Protein AF-A0A9D4GVR4-F1 (afdb_monomer_lite)

Organism: Dreissena polymorpha (NCBI:txid45954)

Secondary structure (DSSP, 8-state):
----EEEESSHHHHHHHHHHHHHHHHHTT----GGGEEEEEEETTEEESSS--EETTEEPPBTTTS-EEETTEEE-TTT----S--S-EEEEE---

Radius of gyration: 13.07 Å; chains: 1; bounding box: 30×21×36 Å

Structure (mmCIF, N/CA/C/O backbone):
data_AF-A0A9D4GVR4-F1
#
_entry.id   AF-A0A9D4GVR4-F1
#
loop_
_atom_site.group_PDB
_atom_site.id
_atom_site.type_symbol
_atom_site.label_atom_id
_atom_site.label_alt_id
_atom_site.label_comp_id
_atom_site.label_asym_id
_atom_site.label_entit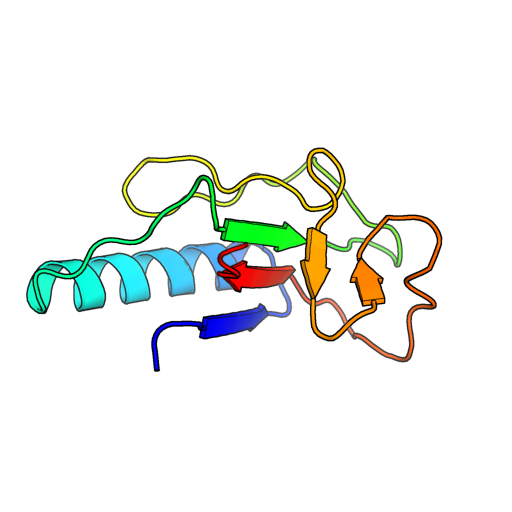y_id
_atom_site.label_seq_id
_atom_site.pdbx_PDB_ins_code
_atom_site.Cartn_x
_atom_site.Cartn_y
_atom_site.Cartn_z
_atom_site.occupancy
_atom_site.B_iso_or_equiv
_atom_site.auth_seq_id
_atom_site.auth_comp_id
_atom_site.auth_asym_id
_atom_site.auth_atom_id
_atom_site.pdbx_PDB_model_num
ATOM 1 N N . MET A 1 1 ? -18.633 10.017 -1.111 1.00 63.03 1 MET A N 1
ATOM 2 C CA . MET A 1 1 ? -17.425 9.919 -1.960 1.00 63.03 1 MET A CA 1
ATOM 3 C C . MET A 1 1 ? -16.460 9.087 -1.156 1.00 63.03 1 MET A C 1
ATOM 5 O O . MET A 1 1 ? -16.077 9.531 -0.082 1.00 63.03 1 MET A O 1
ATOM 9 N N . ASP A 1 2 ? -16.151 7.878 -1.627 1.00 82.69 2 ASP A N 1
ATOM 10 C CA . ASP A 1 2 ? -15.634 6.818 -0.745 1.00 82.69 2 ASP A CA 1
ATOM 11 C C . ASP A 1 2 ? -14.289 6.237 -1.225 1.00 82.69 2 ASP A C 1
ATOM 13 O O . ASP A 1 2 ? -13.693 5.412 -0.532 1.00 82.69 2 ASP A O 1
ATOM 17 N N . ASP A 1 3 ? -13.808 6.648 -2.405 1.00 80.56 3 ASP A N 1
ATOM 18 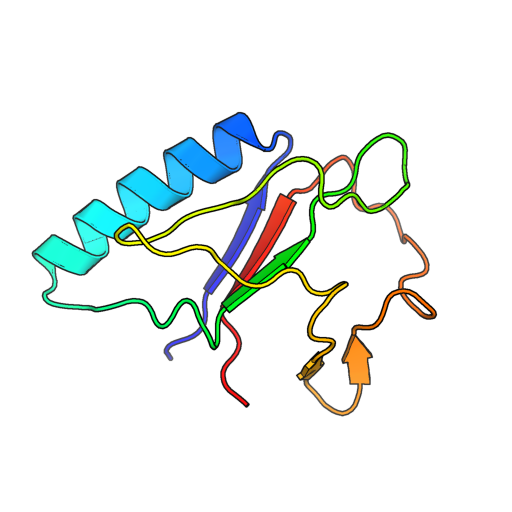C CA . ASP A 1 3 ? -12.570 6.149 -3.009 1.00 80.56 3 ASP A CA 1
ATOM 19 C C . ASP A 1 3 ? -11.397 7.111 -2.772 1.00 80.56 3 ASP A C 1
ATOM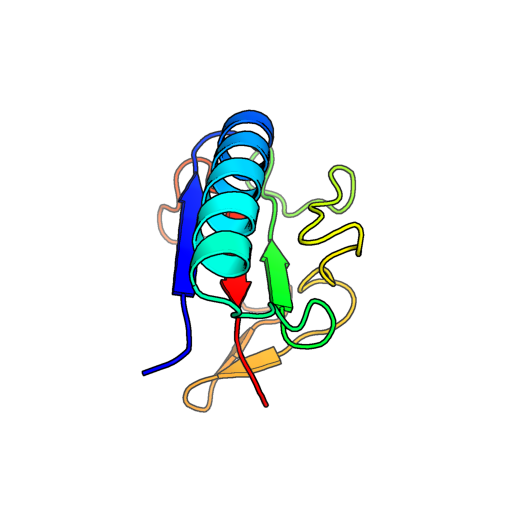 21 O O . ASP A 1 3 ? -11.520 8.331 -2.906 1.00 80.56 3 ASP A O 1
ATOM 25 N N . LEU A 1 4 ? -10.222 6.545 -2.481 1.00 84.88 4 LEU A N 1
ATOM 26 C CA . LEU A 1 4 ? -8.971 7.278 -2.283 1.00 84.88 4 LEU A CA 1
ATOM 27 C C . LEU A 1 4 ? -7.863 6.686 -3.163 1.00 84.88 4 LEU A C 1
ATOM 29 O O . LEU A 1 4 ? -7.679 5.468 -3.239 1.00 84.88 4 LEU A O 1
ATOM 33 N N . THR A 1 5 ? -7.090 7.563 -3.812 1.00 85.88 5 THR A N 1
ATOM 34 C CA . THR A 1 5 ? -5.871 7.193 -4.543 1.00 85.88 5 THR A CA 1
ATOM 35 C C . THR A 1 5 ? -4.650 7.780 -3.851 1.00 85.88 5 THR A C 1
ATOM 37 O O . THR A 1 5 ? -4.459 8.993 -3.844 1.00 85.88 5 THR A O 1
ATOM 40 N N . LEU A 1 6 ? -3.781 6.915 -3.334 1.00 86.00 6 LEU A N 1
ATOM 41 C CA . LEU A 1 6 ? -2.492 7.298 -2.767 1.00 86.00 6 LEU A CA 1
ATOM 42 C C . LEU A 1 6 ? -1.378 6.996 -3.768 1.00 86.00 6 LEU A C 1
ATOM 44 O O . LEU A 1 6 ? -1.358 5.924 -4.367 1.00 86.00 6 LEU A O 1
ATOM 48 N N . THR A 1 7 ? -0.444 7.930 -3.947 1.00 86.25 7 THR A N 1
ATOM 49 C CA . THR A 1 7 ? 0.717 7.759 -4.830 1.00 86.25 7 THR A CA 1
ATOM 50 C C . THR A 1 7 ? 1.984 8.240 -4.124 1.00 86.25 7 THR A C 1
ATOM 52 O O . THR A 1 7 ? 2.052 9.400 -3.721 1.00 86.25 7 THR A O 1
ATOM 55 N N . LYS A 1 8 ? 2.984 7.364 -3.939 1.00 89.44 8 LYS A N 1
ATOM 56 C CA . LYS A 1 8 ? 4.234 7.700 -3.220 1.00 89.44 8 LYS A CA 1
ATOM 57 C C . LYS A 1 8 ? 5.501 7.179 -3.870 1.00 89.44 8 LYS A C 1
ATOM 59 O O . LYS A 1 8 ? 5.510 6.070 -4.394 1.00 89.44 8 LYS A O 1
ATOM 64 N N . LYS A 1 9 ? 6.588 7.946 -3.713 1.00 86.69 9 LYS A N 1
ATOM 65 C CA . LYS A 1 9 ? 7.910 7.652 -4.285 1.00 86.69 9 LYS A CA 1
ATOM 66 C C . LYS A 1 9 ? 8.467 6.297 -3.898 1.00 86.69 9 LYS A C 1
ATOM 68 O O . LYS A 1 9 ? 8.997 5.572 -4.735 1.00 86.69 9 LYS A O 1
ATOM 73 N N . THR A 1 10 ? 8.291 5.927 -2.639 1.00 86.12 10 THR A N 1
ATOM 74 C CA . THR A 1 10 ? 8.793 4.663 -2.112 1.00 86.12 10 THR A CA 1
ATOM 75 C C . THR A 1 10 ? 7.668 3.848 -1.490 1.00 86.12 10 THR A C 1
ATOM 77 O O . THR A 1 10 ? 6.693 4.390 -0.966 1.00 86.12 10 THR A O 1
ATOM 80 N N . HIS A 1 11 ? 7.818 2.523 -1.522 1.00 84.31 11 HIS A N 1
ATOM 81 C CA . HIS A 1 11 ? 6.888 1.613 -0.853 1.00 84.31 11 HIS A CA 1
ATOM 82 C C . HIS A 1 11 ? 6.882 1.831 0.672 1.00 84.31 11 HIS A C 1
ATOM 84 O O . HIS A 1 11 ? 5.852 1.654 1.310 1.00 84.31 11 HIS A O 1
ATOM 90 N N . ILE A 1 12 ? 8.012 2.267 1.246 1.00 88.56 12 ILE A N 1
ATOM 91 C CA . ILE A 1 12 ? 8.138 2.605 2.671 1.00 88.56 12 ILE A CA 1
ATOM 92 C C . ILE A 1 12 ? 7.221 3.782 3.007 1.00 88.56 12 ILE A C 1
ATOM 94 O O . ILE A 1 12 ? 6.385 3.669 3.895 1.00 88.56 12 ILE A O 1
ATOM 98 N N . GLN A 1 13 ? 7.306 4.882 2.253 1.00 90.44 13 GLN A N 1
ATOM 99 C CA . GLN A 1 13 ? 6.426 6.039 2.450 1.00 90.44 13 GLN A CA 1
ATOM 100 C C . GLN A 1 13 ? 4.950 5.685 2.250 1.00 90.44 13 GLN A C 1
ATOM 102 O O . GLN A 1 13 ? 4.093 6.204 2.960 1.00 90.44 13 GLN A O 1
ATOM 107 N N . ALA A 1 14 ? 4.648 4.802 1.292 1.00 90.25 14 ALA A N 1
ATOM 108 C CA . ALA A 1 14 ? 3.290 4.315 1.084 1.00 90.25 14 ALA A CA 1
ATOM 109 C C . ALA A 1 14 ? 2.766 3.552 2.309 1.00 90.25 14 ALA A C 1
ATOM 111 O O . ALA A 1 14 ? 1.642 3.803 2.727 1.00 90.25 14 ALA A O 1
ATOM 112 N N . ARG A 1 15 ? 3.583 2.679 2.916 1.00 90.69 15 ARG A N 1
ATOM 113 C CA . ARG A 1 15 ? 3.219 1.955 4.145 1.00 90.69 15 ARG A CA 1
ATOM 114 C C . ARG A 1 15 ? 2.973 2.897 5.315 1.00 90.69 15 ARG A C 1
ATOM 116 O O . ARG A 1 15 ? 1.920 2.808 5.924 1.00 90.69 15 ARG A O 1
ATOM 123 N N . TRP A 1 16 ? 3.887 3.834 5.563 1.00 93.44 16 TRP A N 1
ATOM 124 C CA . TRP A 1 16 ? 3.713 4.836 6.618 1.00 93.44 16 TRP A CA 1
ATOM 125 C C . TRP A 1 16 ? 2.414 5.626 6.451 1.00 93.44 16 TRP A C 1
ATOM 127 O O . TRP A 1 16 ? 1.660 5.794 7.403 1.00 93.44 16 TRP A O 1
ATOM 137 N N . MET A 1 17 ? 2.106 6.065 5.227 1.00 93.00 17 MET A N 1
ATOM 138 C CA . MET A 1 17 ? 0.839 6.748 4.972 1.00 93.00 17 MET A CA 1
ATOM 139 C C . MET A 1 17 ? -0.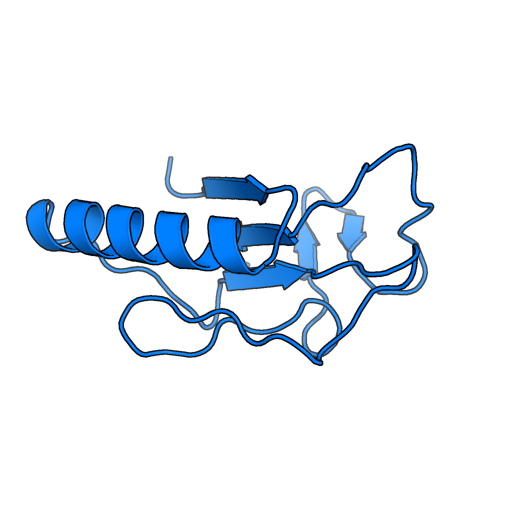387 5.851 5.141 1.00 93.00 17 MET A C 1
ATOM 141 O O . MET A 1 17 ? -1.408 6.345 5.605 1.00 93.00 17 MET A O 1
ATOM 145 N N . LEU A 1 18 ? -0.312 4.568 4.782 1.00 91.56 18 LEU A N 1
ATOM 146 C CA . LEU A 1 18 ? -1.407 3.630 5.032 1.00 91.56 18 LEU A CA 1
ATOM 147 C C . LEU A 1 18 ? -1.648 3.440 6.532 1.00 91.56 18 LEU A C 1
ATOM 149 O O . LEU A 1 18 ? -2.804 3.418 6.928 1.00 91.56 18 LEU A O 1
ATOM 153 N N . SER A 1 19 ? -0.598 3.401 7.357 1.00 91.69 19 SER A N 1
ATOM 154 C CA . SER A 1 19 ? -0.731 3.320 8.817 1.00 91.69 19 SER A CA 1
ATOM 155 C C . SER A 1 19 ? -1.429 4.548 9.409 1.00 91.69 19 SER A C 1
ATOM 157 O O . SER A 1 19 ? -2.348 4.405 10.207 1.00 91.69 19 SER A O 1
ATOM 159 N N . VAL A 1 20 ? -1.066 5.757 8.967 1.00 94.19 20 VAL A N 1
ATOM 160 C CA . VAL A 1 20 ? -1.736 6.994 9.417 1.00 94.19 20 VAL A CA 1
ATOM 161 C C . VAL A 1 20 ? -3.195 7.047 8.947 1.00 94.19 20 VAL A C 1
ATOM 163 O O . VAL A 1 20 ? -4.080 7.458 9.693 1.00 94.19 20 VAL A O 1
ATOM 166 N N . LEU A 1 21 ? -3.472 6.616 7.711 1.00 91.94 21 LEU A N 1
ATOM 167 C CA . LEU A 1 21 ? -4.841 6.545 7.186 1.00 91.94 21 LEU A CA 1
ATOM 168 C C . LEU A 1 21 ? -5.689 5.505 7.919 1.00 91.94 21 LEU A C 1
ATOM 170 O O . LEU A 1 21 ? -6.878 5.724 8.126 1.00 91.94 21 LEU A O 1
ATOM 174 N N . GLU A 1 22 ? -5.095 4.377 8.291 1.00 91.88 22 GLU A N 1
ATOM 175 C CA . GLU A 1 22 ? -5.729 3.336 9.092 1.00 91.88 22 GLU A CA 1
ATOM 176 C C . GLU A 1 22 ? -6.109 3.845 10.479 1.00 91.88 22 GLU A C 1
ATOM 178 O O . GLU A 1 22 ? -7.237 3.611 10.916 1.00 91.88 22 GLU A O 1
ATOM 183 N N . GLU A 1 23 ? -5.217 4.586 11.136 1.00 92.94 23 GLU A N 1
ATOM 184 C CA . GLU A 1 23 ? -5.518 5.239 12.403 1.00 92.94 23 GLU A CA 1
ATOM 185 C C . GLU A 1 23 ? -6.687 6.216 12.226 1.00 92.94 23 GLU A C 1
ATOM 187 O O . GLU A 1 23 ? -7.733 6.032 12.844 1.00 92.94 23 GLU A O 1
ATOM 192 N N . ALA A 1 24 ? -6.580 7.178 11.307 1.00 92.56 24 ALA A N 1
ATOM 193 C CA . ALA A 1 24 ? -7.632 8.167 11.065 1.00 92.56 24 ALA A CA 1
ATOM 194 C C . ALA A 1 24 ? -8.994 7.530 10.724 1.00 92.56 24 ALA A C 1
ATOM 196 O O . ALA A 1 24 ? -10.028 7.972 11.225 1.00 92.56 24 ALA A O 1
ATOM 197 N N . ALA A 1 25 ? -9.000 6.470 9.909 1.00 90.69 25 ALA A N 1
ATOM 198 C CA . ALA A 1 25 ? -10.209 5.713 9.595 1.00 90.69 25 ALA A CA 1
ATOM 199 C C . ALA A 1 25 ? -10.775 5.007 10.833 1.00 90.69 25 ALA A C 1
ATOM 201 O O . ALA A 1 25 ? -11.982 5.002 11.042 1.00 90.69 25 ALA A O 1
ATOM 202 N N . THR A 1 26 ? -9.922 4.444 11.686 1.00 90.62 26 THR A N 1
ATOM 203 C CA . THR A 1 26 ? -10.356 3.796 12.930 1.00 90.62 26 THR A CA 1
ATOM 204 C C . THR A 1 26 ? -10.981 4.808 13.891 1.00 90.62 26 THR A C 1
ATOM 206 O O . THR A 1 26 ? -12.063 4.554 14.422 1.00 90.62 26 THR A O 1
ATOM 209 N N . TRP A 1 27 ? -10.369 5.987 14.045 1.00 94.62 27 TRP A N 1
ATOM 210 C CA . TRP A 1 27 ? -10.915 7.093 14.841 1.00 94.62 27 TRP A CA 1
ATOM 211 C C . TRP A 1 27 ? -12.297 7.537 14.347 1.00 94.62 27 TRP A C 1
ATOM 213 O O . TRP A 1 27 ? -13.198 7.773 15.152 1.00 94.62 27 TRP A O 1
ATOM 223 N N . SER A 1 28 ? -12.507 7.586 13.029 1.00 93.00 28 SER A N 1
ATOM 224 C CA . SER A 1 28 ? -13.806 7.917 12.432 1.00 93.00 28 SER A CA 1
ATOM 225 C C . SER A 1 28 ? -14.786 6.738 12.355 1.00 93.00 28 SER A C 1
ATOM 227 O O . SER A 1 28 ? -15.868 6.880 11.783 1.00 93.00 28 SER A O 1
ATOM 229 N N . ARG A 1 29 ? -14.443 5.574 12.934 1.00 92.44 29 ARG A N 1
ATOM 230 C CA . ARG A 1 29 ? -15.208 4.313 12.849 1.00 92.44 29 ARG A CA 1
ATOM 231 C C . ARG A 1 29 ? -15.438 3.829 11.406 1.00 92.44 29 ARG A C 1
ATOM 233 O O . ARG A 1 29 ? -16.407 3.127 11.119 1.00 92.44 29 ARG A O 1
ATOM 240 N N . MET A 1 30 ? -14.543 4.188 10.492 1.00 91.56 30 MET A N 1
ATOM 241 C CA . MET A 1 30 ? -14.511 3.733 9.105 1.00 91.56 30 MET A CA 1
ATOM 242 C C . MET A 1 30 ? -13.634 2.487 8.938 1.00 91.56 30 MET A C 1
ATOM 244 O O . MET A 1 30 ? -12.650 2.268 9.645 1.00 91.56 30 MET A O 1
ATOM 248 N N . ARG A 1 31 ? -13.968 1.665 7.937 1.00 88.56 31 ARG A N 1
ATOM 249 C CA . ARG A 1 31 ? -13.213 0.453 7.604 1.00 88.56 31 ARG A CA 1
ATOM 250 C C . ARG A 1 31 ? -12.855 0.411 6.130 1.00 88.56 31 ARG A C 1
ATOM 252 O O . ARG A 1 31 ? -13.728 0.538 5.266 1.00 88.56 31 ARG A O 1
ATOM 259 N N . PHE A 1 32 ? -11.583 0.171 5.842 1.00 88.62 32 PHE A N 1
ATOM 260 C CA . PHE A 1 32 ? -11.138 -0.122 4.492 1.00 88.62 32 PHE A CA 1
ATOM 261 C C . PHE A 1 32 ? -11.638 -1.507 4.067 1.00 88.62 32 PHE A C 1
ATOM 263 O O . PHE A 1 32 ? -11.904 -2.388 4.883 1.00 88.62 32 PHE A O 1
ATOM 270 N N . LYS A 1 33 ? -11.809 -1.710 2.758 1.00 88.25 33 LYS A N 1
ATOM 271 C CA . LYS A 1 33 ? -12.125 -3.026 2.185 1.00 88.25 33 LYS A CA 1
ATOM 272 C C . LYS A 1 33 ? -10.924 -3.504 1.360 1.00 88.25 33 LYS A C 1
ATOM 274 O O . LYS A 1 33 ? -10.929 -3.283 0.147 1.00 88.25 33 LYS A O 1
ATOM 279 N N . PRO A 1 34 ? -9.916 -4.156 1.971 1.00 86.44 34 PRO A N 1
ATOM 280 C CA . PRO A 1 34 ? -8.686 -4.609 1.304 1.00 86.44 34 PRO A CA 1
ATOM 281 C C . PRO A 1 34 ? -8.937 -5.415 0.022 1.00 86.44 34 PRO A C 1
ATOM 283 O O . PRO A 1 34 ? -8.279 -5.214 -0.994 1.00 86.44 34 PRO A O 1
ATOM 286 N N . ARG A 1 35 ? -9.975 -6.260 0.005 1.00 82.94 35 ARG A N 1
ATOM 287 C CA . ARG A 1 35 ? -10.369 -7.036 -1.186 1.00 82.94 35 ARG A CA 1
ATOM 288 C C . ARG A 1 35 ? -10.836 -6.174 -2.368 1.00 82.94 35 ARG A C 1
ATOM 290 O O . ARG A 1 35 ? -10.654 -6.560 -3.521 1.00 82.94 35 ARG A O 1
ATOM 297 N N . ASN A 1 36 ? -11.389 -4.996 -2.089 1.00 83.56 36 ASN A N 1
ATOM 298 C CA . ASN A 1 36 ? -11.792 -3.988 -3.081 1.00 83.56 36 ASN A CA 1
ATOM 299 C C . ASN A 1 36 ? -10.696 -2.925 -3.268 1.00 83.56 36 ASN A C 1
ATOM 301 O O . ASN A 1 36 ? -10.906 -1.859 -3.830 1.00 83.56 36 ASN A O 1
ATOM 305 N N . SER A 1 37 ? -9.515 -3.186 -2.725 1.00 84.88 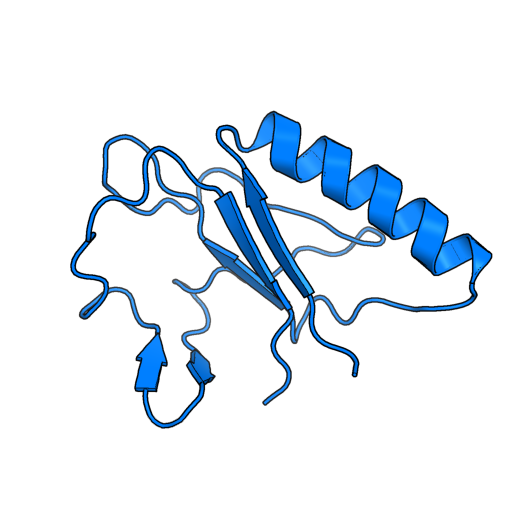37 SER A N 1
ATOM 306 C CA . SER A 1 37 ? -8.360 -2.311 -2.800 1.00 84.88 37 SER A CA 1
ATOM 307 C C . SER A 1 37 ? -7.395 -2.867 -3.823 1.00 84.88 37 SER A C 1
ATOM 309 O O . SER A 1 37 ? -7.276 -4.084 -3.982 1.00 84.88 37 SER A O 1
ATOM 311 N N . ARG A 1 38 ? -6.695 -1.988 -4.531 1.00 86.94 38 ARG A N 1
ATOM 312 C CA . ARG A 1 38 ? -5.710 -2.379 -5.528 1.00 86.94 38 ARG A CA 1
ATOM 313 C C . ARG A 1 38 ? -4.404 -1.636 -5.321 1.00 86.94 38 ARG A C 1
ATOM 315 O O . ARG A 1 38 ? -4.374 -0.410 -5.262 1.00 86.94 38 ARG A O 1
ATOM 322 N N . ALA A 1 39 ? -3.316 -2.388 -5.229 1.00 87.19 39 ALA A N 1
ATOM 323 C CA . ALA A 1 39 ? -1.969 -1.849 -5.134 1.00 87.19 39 ALA A CA 1
ATOM 324 C C . ALA A 1 39 ? -1.190 -2.090 -6.428 1.00 87.19 39 ALA A C 1
ATOM 326 O O . ALA A 1 39 ? -1.271 -3.152 -7.045 1.00 87.19 39 ALA A O 1
ATOM 327 N N . LEU A 1 40 ? -0.390 -1.100 -6.809 1.00 87.06 40 LEU A N 1
ATOM 328 C CA . LEU A 1 40 ? 0.611 -1.214 -7.856 1.00 87.06 40 LEU A CA 1
ATOM 329 C C . LEU A 1 40 ? 1.925 -0.645 -7.341 1.00 87.06 40 LEU A C 1
ATOM 331 O O . LEU A 1 40 ? 2.016 0.544 -7.036 1.00 87.06 40 LEU A O 1
ATOM 335 N N . VAL A 1 41 ? 2.947 -1.492 -7.274 1.00 86.06 41 VAL A N 1
ATOM 336 C CA . VAL A 1 41 ? 4.310 -1.081 -6.938 1.00 86.06 41 VAL A CA 1
ATOM 337 C C . VAL A 1 41 ? 5.158 -1.194 -8.192 1.00 86.06 41 VAL A C 1
ATOM 339 O O . VAL A 1 41 ? 5.189 -2.246 -8.824 1.00 86.06 41 VAL A O 1
ATOM 342 N N . ILE A 1 42 ? 5.853 -0.116 -8.550 1.00 86.56 42 ILE A N 1
ATOM 343 C CA . ILE A 1 42 ? 6.728 -0.058 -9.725 1.00 86.56 42 ILE A CA 1
ATOM 344 C C . ILE A 1 42 ? 8.165 0.141 -9.253 1.00 86.56 42 ILE A C 1
ATOM 346 O O . ILE A 1 42 ? 8.457 1.055 -8.481 1.00 86.56 42 ILE A O 1
ATOM 350 N N . ARG A 1 43 ? 9.081 -0.700 -9.735 1.00 84.44 43 ARG A N 1
ATOM 351 C CA . ARG A 1 43 ? 10.518 -0.614 -9.473 1.00 84.44 43 ARG A CA 1
ATOM 352 C C . ARG A 1 43 ? 11.277 -0.721 -10.791 1.00 84.44 43 ARG A C 1
ATOM 354 O O . ARG A 1 43 ? 11.083 -1.674 -11.533 1.00 84.44 43 ARG A O 1
ATOM 361 N N . LYS A 1 44 ? 12.167 0.241 -11.067 1.00 85.50 44 LYS A N 1
ATOM 362 C CA . LYS A 1 44 ? 12.938 0.313 -12.329 1.00 85.50 44 LYS A CA 1
ATOM 363 C C . LYS A 1 44 ? 12.042 0.241 -13.581 1.00 85.50 44 LYS A C 1
ATOM 365 O O . LYS A 1 44 ?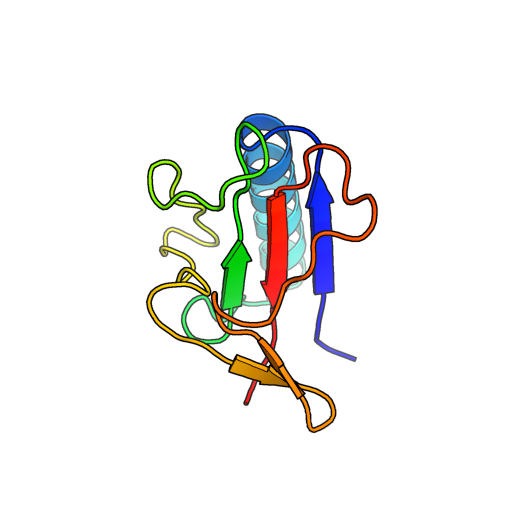 12.336 -0.488 -14.517 1.00 85.50 44 LYS A O 1
ATOM 370 N N . GLY A 1 45 ? 10.908 0.945 -13.554 1.00 81.81 45 GLY A N 1
ATOM 371 C CA . GLY A 1 45 ? 9.943 0.953 -14.660 1.00 81.81 45 GLY A CA 1
ATOM 372 C C . GLY A 1 45 ? 9.158 -0.348 -14.839 1.00 81.81 45 GLY A C 1
ATOM 373 O O . GLY A 1 45 ? 8.314 -0.414 -15.718 1.00 81.81 45 GLY A O 1
ATOM 374 N N . GLN A 1 46 ? 9.385 -1.362 -14.002 1.00 80.81 46 GLN A N 1
ATOM 375 C CA . GLN A 1 46 ? 8.657 -2.622 -14.059 1.00 80.81 46 GLN A CA 1
ATOM 376 C C . GLN A 1 46 ? 7.767 -2.769 -12.827 1.00 80.81 46 GLN A C 1
ATOM 378 O O . GLN A 1 46 ? 8.207 -2.501 -11.702 1.00 80.81 46 GLN A O 1
ATOM 383 N N . PRO A 1 47 ? 6.504 -3.169 -12.995 1.00 83.19 47 PRO A N 1
ATOM 384 C CA . PRO A 1 47 ? 5.646 -3.434 -11.859 1.00 83.19 47 PRO A CA 1
ATOM 385 C C . PRO A 1 47 ? 6.178 -4.678 -11.109 1.00 83.19 47 PRO A C 1
ATOM 387 O O . PRO A 1 47 ? 6.792 -5.569 -11.694 1.00 83.19 47 PRO A O 1
ATOM 390 N N . THR A 1 48 ? 6.006 -4.742 -9.787 1.00 83.25 48 THR A N 1
ATOM 391 C CA . THR A 1 48 ? 6.539 -5.830 -8.953 1.00 83.25 48 THR A CA 1
ATOM 392 C C . THR A 1 48 ? 5.585 -6.241 -7.832 1.00 83.25 48 THR A C 1
ATOM 394 O O . THR A 1 48 ? 4.932 -5.394 -7.229 1.00 83.25 48 THR A O 1
ATOM 397 N N . LYS A 1 49 ? 5.556 -7.543 -7.510 1.00 83.81 49 LYS A N 1
ATOM 398 C CA . LYS A 1 49 ? 4.847 -8.120 -6.346 1.00 83.81 49 LYS A CA 1
ATOM 399 C C . LYS A 1 49 ? 5.730 -8.272 -5.107 1.00 83.81 49 LYS A C 1
ATOM 401 O O . LYS A 1 49 ? 5.287 -8.781 -4.090 1.00 83.81 49 LYS A O 1
ATOM 406 N N . LYS A 1 50 ? 6.998 -7.853 -5.176 1.00 84.00 50 LYS A N 1
ATOM 407 C CA . LYS A 1 50 ? 7.954 -8.047 -4.071 1.00 84.00 50 LYS A CA 1
ATOM 408 C C . LYS A 1 50 ? 7.577 -7.288 -2.795 1.00 84.00 50 LYS A C 1
ATOM 410 O O . LYS A 1 50 ? 8.082 -7.618 -1.729 1.00 84.00 50 LYS A O 1
ATOM 415 N N . PHE A 1 51 ? 6.728 -6.267 -2.897 1.00 84.94 51 PHE A N 1
ATOM 416 C CA . PHE A 1 51 ? 6.319 -5.443 -1.766 1.00 84.94 51 PHE A CA 1
ATOM 417 C C . PHE A 1 51 ? 4.807 -5.512 -1.596 1.00 84.94 51 PHE A C 1
ATOM 419 O O . PHE A 1 51 ? 4.068 -4.905 -2.369 1.00 84.94 51 PHE A O 1
ATOM 426 N N . ASN A 1 52 ? 4.371 -6.213 -0.555 1.00 86.81 52 ASN A N 1
ATOM 427 C CA . ASN A 1 52 ? 2.968 -6.244 -0.163 1.00 86.81 52 ASN A CA 1
ATOM 428 C C . ASN A 1 52 ? 2.635 -4.998 0.666 1.00 86.81 52 ASN A C 1
ATOM 430 O O . ASN A 1 52 ? 3.425 -4.581 1.526 1.00 86.81 52 ASN A O 1
ATOM 434 N N . LEU A 1 53 ? 1.486 -4.392 0.376 1.00 88.06 53 LEU A N 1
ATOM 435 C CA . LEU A 1 53 ? 0.919 -3.290 1.147 1.00 88.06 53 LEU A CA 1
ATOM 436 C C . LEU A 1 53 ? -0.251 -3.834 1.957 1.00 88.06 53 LEU A C 1
ATOM 438 O O . LEU A 1 53 ? -1.074 -4.575 1.428 1.00 88.06 53 LEU A O 1
ATOM 442 N N . THR A 1 54 ? -0.320 -3.450 3.221 1.00 90.38 54 THR A N 1
ATOM 443 C CA . THR A 1 54 ? -1.377 -3.865 4.141 1.00 90.38 54 THR A CA 1
ATOM 444 C C . THR A 1 54 ? -2.165 -2.650 4.606 1.00 90.38 54 THR A C 1
ATOM 446 O O . THR A 1 54 ? -1.631 -1.540 4.645 1.00 90.38 54 THR A O 1
ATOM 449 N N . VAL A 1 55 ? -3.432 -2.857 4.943 1.00 89.38 55 VAL A N 1
ATOM 450 C CA . VAL A 1 55 ? -4.289 -1.863 5.592 1.00 89.38 55 VAL A CA 1
ATOM 451 C C . VAL A 1 55 ? -5.211 -2.591 6.560 1.00 89.38 55 VAL A C 1
ATOM 453 O O . VAL A 1 55 ? -5.824 -3.583 6.172 1.00 89.38 55 VAL A O 1
ATOM 456 N N . GLN A 1 56 ? -5.302 -2.131 7.808 1.00 86.06 56 GLN A N 1
ATOM 457 C CA . GLN A 1 56 ? -6.133 -2.776 8.837 1.00 86.06 56 GLN A CA 1
ATOM 458 C C . GLN A 1 56 ? -5.777 -4.253 9.054 1.00 86.06 56 GLN A C 1
ATOM 460 O O . GLN A 1 56 ? -6.651 -5.103 9.184 1.00 86.06 56 GLN A O 1
ATOM 465 N N . GLY A 1 57 ? -4.476 -4.564 9.043 1.00 85.31 57 GLY A N 1
ATOM 466 C CA . GLY A 1 57 ? -3.945 -5.925 9.205 1.00 85.31 57 GLY A CA 1
ATOM 467 C C . GLY A 1 57 ? -4.051 -6.831 7.969 1.00 85.31 57 GLY A C 1
ATOM 468 O O . GLY A 1 57 ? -3.352 -7.838 7.894 1.00 85.31 57 GLY A O 1
ATOM 469 N N . ASP A 1 58 ? -4.838 -6.449 6.964 1.00 89.31 58 ASP A N 1
ATOM 470 C CA . ASP A 1 58 ? -5.104 -7.259 5.776 1.00 89.31 58 ASP A CA 1
ATOM 471 C C . ASP A 1 58 ? -4.255 -6.837 4.570 1.00 89.31 58 ASP A C 1
ATOM 473 O O . ASP A 1 58 ? -3.952 -5.659 4.360 1.00 89.31 58 ASP A O 1
ATOM 477 N N . ASN A 1 59 ? -3.902 -7.803 3.717 1.00 90.62 59 ASN A N 1
ATOM 478 C CA . ASN A 1 59 ? -3.140 -7.550 2.494 1.00 90.62 59 ASN A CA 1
ATOM 479 C C . ASN A 1 59 ? -4.027 -6.958 1.384 1.00 90.62 59 ASN A C 1
ATOM 481 O O . ASN A 1 59 ? -5.098 -7.477 1.066 1.00 90.62 59 ASN A O 1
ATOM 485 N N . ILE A 1 60 ? -3.547 -5.889 0.750 1.00 90.00 60 ILE A N 1
ATOM 486 C CA . ILE A 1 60 ? -4.182 -5.277 -0.414 1.00 90.00 60 ILE A CA 1
ATOM 487 C C . ILE A 1 60 ? -3.825 -6.084 -1.663 1.00 90.00 60 ILE A C 1
ATOM 489 O O . ILE A 1 60 ? -2.652 -6.270 -1.989 1.00 90.00 60 ILE A O 1
ATOM 493 N N . SER A 1 61 ? -4.839 -6.501 -2.423 1.00 87.44 61 SER A N 1
ATOM 494 C CA . SER A 1 61 ? -4.624 -7.244 -3.666 1.00 87.44 61 SER A CA 1
ATOM 495 C C . SER A 1 61 ? -3.814 -6.427 -4.680 1.00 87.44 61 SER A C 1
ATOM 497 O O . SER A 1 61 ? -4.096 -5.254 -4.943 1.00 87.44 61 SER A O 1
ATOM 499 N N . SER A 1 62 ? -2.814 -7.055 -5.295 1.00 86.19 62 SER A N 1
ATOM 500 C CA . SER A 1 62 ? -2.060 -6.438 -6.386 1.00 86.19 62 SER A CA 1
ATOM 501 C C . SER A 1 62 ? -2.911 -6.365 -7.654 1.00 86.19 62 SER A C 1
ATOM 503 O O . SER A 1 62 ? -3.629 -7.311 -7.983 1.00 86.19 62 SER A O 1
ATOM 505 N N . ILE A 1 63 ? -2.773 -5.280 -8.423 1.00 84.44 63 ILE A N 1
ATOM 506 C CA . ILE A 1 63 ? -3.387 -5.155 -9.761 1.00 84.44 63 ILE A CA 1
ATOM 507 C C . ILE A 1 63 ? -2.941 -6.290 -10.692 1.00 84.44 63 ILE A C 1
ATOM 509 O O . ILE A 1 63 ? -3.673 -6.684 -11.591 1.00 84.44 63 ILE A O 1
ATOM 513 N N . MET A 1 64 ? -1.751 -6.843 -10.463 1.00 80.06 64 MET A N 1
ATOM 514 C CA . MET A 1 64 ? -1.242 -7.955 -11.260 1.00 80.06 64 MET A CA 1
ATOM 515 C C . MET A 1 64 ? -1.985 -9.276 -11.051 1.00 80.06 64 MET A C 1
ATOM 517 O O . MET A 1 64 ? -1.974 -10.108 -11.948 1.00 80.06 64 MET A O 1
ATOM 521 N N . ASP A 1 65 ? -2.529 -9.508 -9.855 1.00 80.62 65 ASP A N 1
ATOM 522 C CA . ASP A 1 65 ? -3.248 -10.745 -9.515 1.00 80.62 65 ASP A CA 1
ATOM 523 C C . ASP A 1 65 ? -4.742 -10.603 -9.773 1.00 80.62 65 ASP A C 1
ATOM 525 O O . ASP A 1 65 ? -5.437 -11.559 -10.098 1.00 80.62 65 ASP A O 1
ATOM 529 N N . SER A 1 66 ? -5.255 -9.391 -9.594 1.00 82.00 66 SER A N 1
ATOM 530 C CA . SER A 1 66 ? -6.666 -9.086 -9.762 1.00 82.00 66 SER A CA 1
ATOM 531 C C . SER A 1 66 ? -6.786 -7.788 -10.547 1.00 82.00 66 SER A C 1
ATOM 533 O O . SER A 1 66 ? -6.911 -6.716 -9.938 1.00 82.00 66 SER A O 1
ATOM 535 N N . PRO A 1 67 ? -6.732 -7.872 -11.887 1.00 81.12 67 PRO A N 1
ATOM 536 C CA . PRO A 1 67 ? -6.937 -6.720 -12.744 1.00 81.12 67 PRO A CA 1
ATOM 537 C C . PRO A 1 67 ? -8.314 -6.102 -12.489 1.00 81.12 67 PRO A C 1
ATOM 539 O O . PRO A 1 67 ? -9.225 -6.756 -11.970 1.00 81.12 67 PRO A O 1
ATOM 542 N N . ILE A 1 68 ? -8.461 -4.814 -12.784 1.00 80.38 68 ILE A N 1
ATOM 543 C CA . ILE A 1 68 ? -9.674 -4.070 -12.434 1.00 80.38 68 ILE A CA 1
ATOM 544 C C . ILE A 1 68 ? -10.140 -3.195 -13.589 1.00 80.38 68 ILE A C 1
ATOM 546 O O . ILE A 1 68 ? -9.342 -2.524 -14.244 1.00 80.38 68 ILE A O 1
ATOM 550 N N . LYS A 1 69 ? -11.454 -3.165 -13.815 1.00 79.44 69 LYS A N 1
ATOM 551 C CA . LYS A 1 69 ? -12.085 -2.260 -14.772 1.00 79.44 69 LYS A CA 1
ATOM 552 C C . LYS A 1 69 ? -12.520 -0.987 -14.057 1.00 79.44 69 LYS A C 1
ATOM 554 O O . LYS A 1 69 ? -13.318 -1.045 -13.128 1.00 79.44 69 LYS A O 1
ATOM 559 N N . CYS A 1 70 ? -12.035 0.169 -14.501 1.00 67.94 70 CYS A N 1
ATOM 560 C CA . CYS A 1 70 ? -12.468 1.466 -13.978 1.00 67.94 70 CYS A CA 1
ATOM 561 C C . CYS A 1 70 ? -12.673 2.466 -15.109 1.00 67.94 70 CYS A C 1
ATOM 563 O O . CYS A 1 70 ? -11.830 2.586 -15.998 1.00 67.94 70 CYS A O 1
ATOM 565 N N . LEU A 1 71 ? -13.783 3.209 -15.061 1.00 67.69 71 LEU A N 1
ATOM 566 C CA . LEU A 1 71 ? -14.137 4.210 -16.078 1.00 67.69 71 LEU A CA 1
ATOM 567 C C . LEU A 1 71 ? -14.102 3.632 -17.507 1.00 67.69 71 LEU A C 1
ATOM 569 O O . LEU A 1 71 ? -13.542 4.227 -18.425 1.00 67.69 71 LEU A O 1
ATOM 573 N N . GLY A 1 72 ? -14.620 2.410 -17.670 1.00 73.69 72 GLY A N 1
ATOM 574 C CA . GLY A 1 72 ? -14.646 1.702 -18.953 1.00 73.69 72 GLY A CA 1
ATOM 575 C C . GLY A 1 72 ? -13.302 1.126 -19.419 1.00 73.69 72 GLY A C 1
ATOM 576 O O . GLY A 1 72 ? -13.283 0.416 -20.420 1.00 73.69 72 GLY A O 1
ATOM 577 N N . LYS A 1 73 ? -12.198 1.365 -18.699 1.00 77.00 73 LYS A N 1
ATOM 578 C CA . LYS A 1 73 ? -10.852 0.897 -19.060 1.00 77.00 73 LYS A CA 1
ATOM 579 C C . LYS A 1 73 ? -10.391 -0.230 -18.142 1.00 77.00 73 LYS A C 1
ATOM 581 O O . LYS A 1 73 ? -10.569 -0.150 -16.927 1.00 77.00 73 LYS A O 1
ATOM 586 N N . TRP A 1 74 ? -9.778 -1.253 -18.725 1.00 75.00 74 TRP A N 1
ATOM 587 C CA . TRP A 1 74 ? -9.105 -2.318 -17.987 1.00 75.00 74 TRP A CA 1
ATOM 588 C C . TRP A 1 74 ? -7.716 -1.856 -17.551 1.00 75.00 74 TRP A C 1
ATOM 590 O O . TRP A 1 74 ? -6.929 -1.353 -18.357 1.00 75.00 74 TRP A O 1
ATOM 600 N N . TYR A 1 75 ? -7.437 -1.980 -16.259 1.00 72.81 75 TYR A N 1
ATOM 601 C CA . TYR A 1 75 ? -6.135 -1.707 -15.672 1.00 72.81 75 TYR A CA 1
ATOM 602 C C . TYR A 1 75 ? -5.457 -3.036 -15.389 1.00 72.81 75 TYR A C 1
ATOM 604 O O . TYR A 1 75 ? -5.514 -3.564 -14.278 1.00 72.81 75 TYR A O 1
ATOM 612 N N . ASP A 1 76 ? -4.798 -3.527 -16.430 1.00 70.88 76 ASP A N 1
ATOM 613 C CA . ASP A 1 76 ? -4.098 -4.801 -16.456 1.00 70.88 76 ASP A CA 1
ATOM 614 C C . ASP A 1 76 ? -2.643 -4.530 -16.882 1.00 70.88 76 ASP A C 1
ATOM 616 O O . ASP A 1 76 ? -2.341 -3.489 -17.479 1.00 70.88 76 ASP A O 1
ATOM 620 N N . MET A 1 77 ? -1.724 -5.462 -16.604 1.00 63.78 77 MET A N 1
ATOM 621 C CA . MET A 1 77 ? -0.294 -5.345 -16.959 1.00 63.78 77 MET A CA 1
ATOM 622 C C . MET A 1 77 ? -0.045 -4.927 -18.421 1.00 63.78 77 MET A C 1
ATOM 624 O O . MET A 1 77 ? 0.943 -4.251 -18.697 1.00 63.78 77 MET A O 1
ATOM 628 N N . LEU A 1 78 ? -0.940 -5.298 -19.343 1.00 48.53 78 LEU A N 1
ATOM 629 C CA . LEU A 1 78 ? -0.741 -5.153 -20.786 1.00 48.53 78 LEU A CA 1
ATOM 630 C C . LEU A 1 78 ? -0.816 -3.709 -21.316 1.00 48.53 78 LEU A C 1
ATOM 632 O O . LEU A 1 78 ? -0.233 -3.420 -22.355 1.00 48.53 78 LEU A O 1
ATOM 636 N N . HIS A 1 79 ? -1.527 -2.801 -20.637 1.00 43.94 79 HIS A N 1
ATOM 637 C CA . HIS A 1 79 ? -1.870 -1.482 -21.200 1.00 43.94 79 HIS A CA 1
ATOM 638 C C . HIS A 1 79 ? -1.402 -0.280 -20.378 1.00 43.94 79 HIS A C 1
ATOM 640 O O . HIS A 1 79 ? -1.660 0.867 -20.753 1.00 43.94 79 HIS A O 1
ATOM 646 N N . SER A 1 80 ? -0.651 -0.495 -19.297 1.00 41.50 80 SER A N 1
ATOM 647 C CA . SER A 1 80 ? 0.039 0.602 -18.622 1.00 41.50 80 SER A CA 1
ATOM 648 C C . SER A 1 80 ? 1.255 1.035 -19.450 1.00 41.50 80 SER A C 1
ATOM 650 O O . SER A 1 80 ? 2.392 0.789 -19.054 1.00 41.50 80 SER A O 1
ATOM 652 N N . LYS A 1 81 ? 1.051 1.717 -20.590 1.00 38.94 81 LYS A N 1
ATOM 653 C CA . LYS A 1 81 ? 2.096 2.596 -21.132 1.00 38.94 81 LYS A CA 1
ATOM 654 C C . LYS A 1 81 ? 2.416 3.603 -20.031 1.00 38.94 81 LYS A C 1
ATOM 656 O O . LYS A 1 81 ? 1.571 4.407 -19.641 1.00 38.94 81 LYS A O 1
ATOM 661 N N . ILE A 1 82 ? 3.619 3.477 -19.479 1.00 47.66 82 ILE A N 1
ATOM 662 C CA . ILE A 1 82 ? 4.142 4.289 -18.384 1.00 47.66 82 ILE A CA 1
ATOM 663 C C . ILE A 1 82 ? 4.408 5.684 -18.953 1.00 47.66 82 ILE A C 1
ATOM 665 O O . ILE A 1 82 ? 5.524 6.024 -19.327 1.00 47.66 82 ILE A O 1
ATOM 669 N N . GLY A 1 83 ? 3.355 6.492 -19.061 1.00 35.69 83 GLY A N 1
ATOM 670 C CA . GLY A 1 83 ? 3.493 7.935 -19.167 1.00 35.69 83 GLY A CA 1
ATOM 671 C C . GLY A 1 83 ? 3.968 8.442 -17.814 1.00 35.69 83 GLY A C 1
ATOM 672 O O . GLY A 1 83 ? 3.178 8.478 -16.881 1.00 35.69 83 GLY A O 1
ATOM 673 N N . THR A 1 84 ? 5.266 8.725 -17.700 1.00 34.28 84 THR A N 1
ATOM 674 C CA . THR A 1 84 ? 5.920 9.533 -16.653 1.00 34.28 84 THR A CA 1
ATOM 675 C C . THR A 1 84 ? 5.299 9.428 -15.254 1.00 34.28 84 THR A C 1
ATOM 677 O O . THR A 1 84 ? 4.988 10.424 -14.610 1.00 34.28 84 THR A O 1
ATOM 680 N N . ILE A 1 85 ? 5.133 8.212 -14.737 1.00 40.53 85 ILE A N 1
ATOM 681 C CA . ILE A 1 85 ? 4.881 8.008 -13.310 1.00 40.53 85 ILE A CA 1
ATOM 682 C C . ILE A 1 85 ? 6.242 7.695 -12.692 1.00 40.53 85 ILE A C 1
ATOM 684 O O . ILE A 1 85 ? 6.662 6.544 -12.568 1.00 40.53 85 ILE A O 1
ATOM 688 N N . SER A 1 86 ? 6.972 8.774 -12.396 1.00 30.98 86 SER A N 1
ATOM 689 C CA . SER A 1 86 ? 8.175 8.748 -11.565 1.00 30.98 86 SER A CA 1
ATOM 690 C C . SER A 1 86 ? 7.815 8.003 -10.283 1.00 30.98 86 SER A C 1
ATOM 692 O O . SER A 1 86 ? 6.825 8.362 -9.651 1.00 30.98 86 SER A O 1
ATOM 694 N N . SER A 1 87 ? 8.540 6.905 -10.015 1.00 32.47 87 SER A N 1
ATOM 695 C CA . SER A 1 87 ? 8.480 6.038 -8.827 1.00 32.47 87 SER A CA 1
ATOM 696 C C . SER A 1 87 ? 7.197 6.226 -8.016 1.00 32.47 87 SER A C 1
ATOM 698 O O . SER A 1 87 ? 7.094 7.184 -7.266 1.00 32.47 87 SER A O 1
ATOM 700 N N . ALA A 1 88 ? 6.172 5.407 -8.196 1.00 33.25 88 ALA A N 1
ATOM 701 C CA . ALA A 1 88 ? 4.910 5.684 -7.525 1.00 33.25 88 ALA A CA 1
ATOM 702 C C . ALA A 1 88 ? 4.195 4.392 -7.156 1.00 33.25 88 ALA A C 1
ATOM 704 O O . ALA A 1 88 ? 3.694 3.672 -8.015 1.00 33.25 88 ALA A O 1
ATOM 705 N N . SER A 1 89 ? 4.184 4.086 -5.859 1.00 33.97 89 SER A N 1
ATOM 706 C CA . SER A 1 89 ? 3.312 3.067 -5.281 1.00 33.97 89 SER A CA 1
ATOM 707 C C . SER A 1 89 ? 1.902 3.640 -5.324 1.00 33.97 89 SER A C 1
ATOM 709 O O . SER A 1 89 ? 1.601 4.556 -4.558 1.00 33.97 89 SER A O 1
ATOM 711 N N . ARG A 1 90 ? 1.097 3.192 -6.291 1.00 37.19 90 ARG A N 1
ATOM 712 C CA . ARG A 1 90 ? -0.281 3.641 -6.496 1.00 37.19 90 ARG A CA 1
ATOM 713 C C . ARG A 1 90 ? -1.199 2.656 -5.785 1.00 37.19 90 ARG A C 1
ATOM 715 O O . ARG A 1 90 ? -1.429 1.560 -6.291 1.00 37.19 90 ARG A O 1
ATOM 722 N N . THR A 1 91 ? -1.702 3.028 -4.616 1.00 37.03 91 THR A N 1
ATOM 723 C CA . THR A 1 91 ? -2.774 2.297 -3.934 1.00 37.03 91 THR A CA 1
ATOM 724 C C . THR A 1 91 ? -4.080 2.970 -4.332 1.00 37.03 91 THR A C 1
ATOM 726 O O . THR A 1 91 ? -4.352 4.099 -3.930 1.00 37.03 91 THR A O 1
ATOM 729 N N . ARG A 1 92 ? -4.847 2.323 -5.208 1.00 39.09 92 ARG A N 1
ATOM 730 C CA . ARG A 1 92 ? -6.190 2.743 -5.599 1.00 39.09 92 ARG A CA 1
ATOM 731 C C . ARG A 1 92 ? -7.185 1.844 -4.877 1.00 39.09 92 ARG A C 1
ATOM 733 O O . ARG A 1 92 ? -7.276 0.658 -5.180 1.00 39.09 92 ARG A O 1
ATOM 740 N N . LEU A 1 93 ? -7.902 2.394 -3.906 1.00 37.69 93 LEU A N 1
ATOM 741 C CA . LEU A 1 93 ? -9.102 1.758 -3.373 1.00 37.69 93 LEU A CA 1
ATOM 742 C C . LEU A 1 93 ? -10.196 1.961 -4.425 1.00 37.69 93 LEU A C 1
ATOM 744 O O . LEU A 1 93 ? -10.495 3.106 -4.742 1.00 37.69 93 LEU A O 1
ATOM 748 N N . LEU A 1 94 ? -10.676 0.885 -5.048 1.00 35.38 94 LEU A N 1
ATOM 749 C CA . LEU A 1 94 ? -11.662 0.935 -6.130 1.00 35.38 94 LEU A CA 1
ATOM 750 C C . LEU A 1 94 ? -12.647 -0.217 -5.936 1.00 35.38 94 LEU A C 1
ATOM 752 O O . LEU A 1 94 ? -12.304 -1.383 -6.151 1.00 35.38 94 LEU A O 1
ATOM 756 N N . LYS A 1 95 ? -13.878 0.102 -5.532 1.00 34.03 95 LYS A N 1
ATOM 757 C CA . LYS A 1 95 ? -14.973 -0.876 -5.560 1.00 34.03 95 LYS A CA 1
ATOM 758 C C . LYS A 1 95 ? -15.399 -1.153 -7.006 1.00 34.03 95 LYS A C 1
ATOM 760 O O . LYS A 1 95 ? -15.404 -0.244 -7.832 1.00 34.03 95 LYS A O 1
ATOM 765 N N . GLY A 1 96 ? -15.698 -2.426 -7.280 1.00 32.09 96 GLY A N 1
ATOM 766 C CA . GLY A 1 96 ? -16.364 -2.864 -8.510 1.00 32.09 96 GLY A CA 1
ATOM 767 C C . GLY A 1 96 ? -17.832 -2.474 -8.546 1.00 32.09 96 GLY A C 1
ATOM 768 O O . GLY A 1 96 ? -18.363 -2.100 -7.473 1.00 32.09 96 GLY A O 1
#

Sequence (96 aa):
MDDLTLTKKTHIQARWMLSVLEEAATWSRMRFKPRNSRALVIRKGQPTKKFNLTVQGDNISSIMDSPIKCLGKWYDMLHSKIGTISSASRTRLLKG

Foldseek 3Di:
DPKDKAKDQDLVVVQVVLVVVLVVCVVVVHDADLALKEKWFADPNRTDPPDWHDHPNHTRHYCAVPWDADPNDIDYRPPCPPPPSNGITIIIRHHD

pLDDT: mean 75.74, std 20.01, range [30.98, 94.62]